Protein AF-A0A7C5PZR3-F1 (afdb_monomer)

Secondary structure (DSSP, 8-state):
-HHHHHHHHHHHHHHHHHHHT-S-HHHHHHHHHHHHHHHHHHTGGGHHHHHHHHHHTTT-HHHHHHHHHHHHHHHHHHHHHHHHHHHTTSB----HHHHHHHHHHHHHHHHHHHHH-TTS--THHHHHHHHHHHHHHHBPPPPHHHHTSTT--

Sequence (153 aa):
AAYEAWEVQSLYGEIQQALDASSSPTEQLRMLAQTVGERMTQAAAMLPANVEFWSHLSRNEAVRQGFQRLFATLRGRLASIVQEGIAQGEFIEVNAEETASLLIAAYDGLILQWLADPQQVDWPAPSQTLSHVLLHGLQKSPDPTTAQGASRD

Radius of gyration: 17.98 Å; Cα contacts (8 Å, |Δi|>4): 111; chains: 1; bounding box: 45×39×54 Å

Mean predicted aligned error: 7.63 Å

pLDDT: mean 83.6, std 15.38, range [43.44, 98.12]

Solvent-accessible surface area (backbone atoms only — not comparable to full-atom values): 8458 Å² total; per-residue (Å²): 110,73,66,57,55,47,52,54,48,47,55,49,49,51,54,50,54,59,41,73,74,49,94,42,44,72,57,29,46,49,50,48,20,51,54,51,11,54,48,49,61,74,43,51,90,53,46,66,66,62,53,55,53,61,74,38,45,88,78,34,68,70,56,33,54,49,51,51,52,50,50,51,54,52,27,52,56,45,15,48,41,48,49,50,18,34,76,73,59,52,25,50,94,70,64,31,60,59,52,23,47,50,56,52,52,53,51,56,54,48,50,55,47,28,74,77,40,60,89,79,51,63,45,50,58,61,27,47,48,51,35,51,55,48,46,66,75,34,49,50,74,77,61,74,71,68,70,67,63,80,80,72,130

Nearest PDB structures (foldseek):
  3crj-assembly1_B  TM=8.940E-01  e=3.504E-04  Haloarcula marismortui ATCC 43049
  3crj-assembly2_C  TM=7.853E-01  e=2.629E-04  Haloarcula marismortui ATCC 43049
  3e7q-assembly1_A  TM=8.793E-01  e=7.830E-04  Pseudomonas aeruginosa
  4kwa-assembly1_B  TM=8.730E-01  e=1.170E-03  Saccharomonospora viridis DSM 43017
  3ppb-assembly1_B  TM=6.769E-01  e=8.247E-03  Shewanella loihica PV-4

Foldseek 3Di:
DVVVVVVLVVLVVQLVVQLVVDDALLVNLQSSLQSQLVVCVVCVVVLVVVVVLVVCCVPDPVSVVVVVVSLVSQLVVQLVSLVVCVVVLQWDDDRSSVLSVVLVVQVVVLSVVCVVPVVVPNSSVVSNVSSVVSSVNTGDDPDPVVVVPPPDD

Structure (mmCIF, N/CA/C/O backbone):
data_AF-A0A7C5PZR3-F1
#
_entry.id   AF-A0A7C5PZR3-F1
#
loop_
_atom_site.group_PDB
_atom_site.id
_atom_site.type_symbol
_atom_site.label_atom_id
_atom_site.label_alt_id
_atom_site.label_comp_id
_atom_site.label_asym_id
_atom_site.label_entity_id
_atom_site.label_seq_id
_atom_site.pdbx_PDB_ins_code
_atom_site.Cartn_x
_atom_site.Cartn_y
_atom_site.Cartn_z
_atom_site.occupancy
_atom_site.B_iso_or_equiv
_atom_site.auth_seq_id
_atom_site.auth_comp_id
_atom_site.auth_asym_id
_atom_site.auth_atom_id
_atom_site.pdbx_PDB_model_num
ATOM 1 N N . ALA A 1 1 ? 18.637 -10.332 -9.245 1.00 48.94 1 ALA A N 1
ATOM 2 C CA . ALA A 1 1 ? 18.349 -11.312 -8.171 1.00 48.94 1 ALA A CA 1
ATOM 3 C C . ALA A 1 1 ? 18.818 -10.866 -6.777 1.00 48.94 1 ALA A C 1
ATOM 5 O O . ALA A 1 1 ? 17.978 -10.702 -5.905 1.00 48.94 1 ALA A O 1
ATOM 6 N N . ALA A 1 2 ? 20.124 -10.672 -6.520 1.00 43.62 2 ALA A N 1
ATOM 7 C CA . ALA A 1 2 ? 20.613 -10.298 -5.177 1.0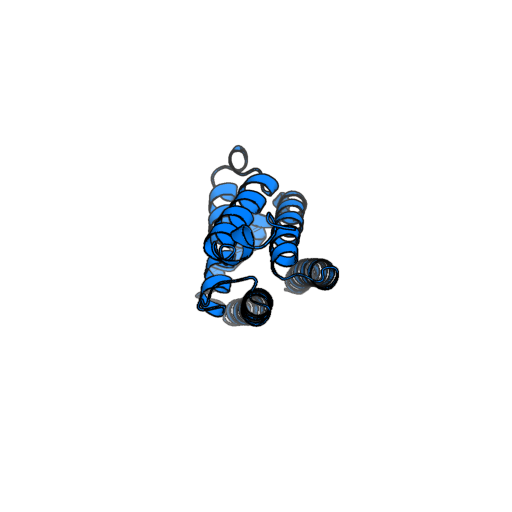0 43.62 2 ALA A CA 1
ATOM 8 C C . ALA A 1 2 ? 20.338 -8.826 -4.802 1.00 43.62 2 ALA A C 1
ATOM 10 O O . ALA A 1 2 ? 19.990 -8.542 -3.662 1.00 43.62 2 ALA A O 1
ATOM 11 N N . TYR A 1 3 ? 20.445 -7.909 -5.769 1.00 43.44 3 TYR A N 1
ATOM 12 C CA . TYR A 1 3 ? 20.139 -6.485 -5.583 1.00 43.44 3 TYR A CA 1
ATOM 13 C C . TYR A 1 3 ? 18.635 -6.237 -5.361 1.00 43.44 3 TYR A C 1
ATOM 15 O O . TYR A 1 3 ? 18.258 -5.518 -4.451 1.00 43.44 3 TYR A O 1
ATOM 23 N N . GLU A 1 4 ? 17.777 -6.933 -6.111 1.00 50.12 4 GLU A N 1
ATOM 24 C CA . GLU A 1 4 ? 16.309 -6.866 -5.991 1.00 50.12 4 GLU A CA 1
ATOM 25 C C . GLU A 1 4 ? 15.796 -7.396 -4.645 1.00 50.12 4 GLU A C 1
ATOM 27 O O . GLU A 1 4 ? 14.940 -6.783 -4.016 1.00 50.12 4 GLU A O 1
ATOM 32 N N . ALA A 1 5 ? 16.331 -8.530 -4.174 1.00 51.25 5 ALA A N 1
ATOM 33 C CA . ALA A 1 5 ? 15.990 -9.060 -2.856 1.00 51.25 5 ALA A CA 1
ATOM 34 C C . ALA A 1 5 ? 16.414 -8.094 -1.738 1.00 51.25 5 ALA A C 1
ATOM 36 O O . ALA A 1 5 ? 15.695 -7.957 -0.752 1.00 51.25 5 ALA A O 1
ATOM 37 N N . TRP A 1 6 ? 17.544 -7.405 -1.923 1.00 49.78 6 TRP A N 1
ATOM 38 C CA . TRP A 1 6 ? 18.063 -6.406 -0.995 1.00 49.78 6 TRP A CA 1
ATOM 39 C C . TRP A 1 6 ? 17.247 -5.105 -1.004 1.00 49.78 6 TRP A C 1
ATOM 41 O O . TRP A 1 6 ? 16.934 -4.592 0.064 1.00 49.78 6 TRP A O 1
ATOM 51 N N . GLU A 1 7 ? 16.836 -4.596 -2.168 1.00 55.41 7 GLU A N 1
ATOM 52 C CA . GLU A 1 7 ? 16.036 -3.367 -2.281 1.00 55.41 7 GLU A CA 1
ATOM 53 C C . GLU A 1 7 ? 14.608 -3.567 -1.747 1.00 55.41 7 GLU A C 1
ATOM 55 O O . GLU A 1 7 ? 14.104 -2.739 -0.987 1.00 55.41 7 GLU A O 1
ATOM 60 N N . VAL A 1 8 ? 13.994 -4.717 -2.049 1.00 55.84 8 VAL A N 1
ATOM 61 C CA . VAL A 1 8 ? 12.700 -5.125 -1.485 1.00 55.84 8 VAL A CA 1
ATOM 62 C C . VAL A 1 8 ? 12.796 -5.337 0.030 1.00 55.84 8 VAL A C 1
ATOM 64 O O . VAL A 1 8 ? 11.907 -4.904 0.762 1.00 55.84 8 VAL A O 1
ATOM 67 N N . GLN A 1 9 ? 13.876 -5.949 0.530 1.00 58.97 9 GLN A N 1
ATOM 68 C CA . GLN A 1 9 ? 14.112 -6.067 1.975 1.00 58.97 9 GLN A CA 1
ATOM 69 C C . GLN A 1 9 ? 14.403 -4.719 2.648 1.00 58.97 9 GLN A C 1
ATOM 71 O O . GLN A 1 9 ? 13.993 -4.539 3.790 1.00 58.97 9 GLN A O 1
ATOM 76 N N . SER A 1 10 ? 15.068 -3.775 1.971 1.00 61.81 10 SER A N 1
ATOM 77 C CA . SER A 1 10 ? 15.334 -2.419 2.481 1.00 61.81 10 SER A CA 1
ATOM 78 C C . SER A 1 10 ? 14.045 -1.612 2.599 1.00 61.81 10 SER A C 1
ATOM 80 O O . SER A 1 10 ? 13.770 -1.079 3.670 1.00 61.81 10 SER A O 1
ATOM 82 N N . LEU A 1 11 ? 13.217 -1.592 1.548 1.00 62.00 11 LEU A N 1
ATOM 83 C CA . LEU A 1 11 ? 11.901 -0.950 1.582 1.00 62.00 11 LEU A CA 1
ATOM 84 C C . LEU A 1 11 ? 11.029 -1.547 2.692 1.00 62.00 11 LEU A C 1
ATOM 86 O O . LEU A 1 11 ? 10.415 -0.822 3.472 1.00 62.00 11 LEU A O 1
ATOM 90 N N . TYR A 1 12 ? 11.013 -2.877 2.792 1.00 65.31 12 TYR A N 1
ATOM 91 C CA . TYR A 1 12 ? 10.265 -3.581 3.825 1.00 65.31 12 TYR A CA 1
ATOM 92 C C . TYR A 1 12 ? 10.784 -3.275 5.238 1.00 65.31 12 TYR A C 1
ATOM 94 O O . TYR A 1 12 ? 9.990 -3.038 6.145 1.00 65.31 12 TYR A O 1
ATOM 102 N N . GLY A 1 13 ? 12.104 -3.247 5.433 1.00 65.56 13 GLY A N 1
ATOM 103 C CA . GLY A 1 13 ? 12.729 -2.944 6.720 1.00 65.56 13 GLY A CA 1
ATOM 104 C C . GLY A 1 13 ? 12.442 -1.523 7.207 1.00 65.56 13 GLY A C 1
ATOM 105 O O . GLY A 1 13 ? 12.165 -1.331 8.388 1.00 65.56 13 GLY A O 1
ATOM 106 N N . GLU A 1 14 ? 12.446 -0.542 6.305 1.00 66.44 14 GLU A N 1
ATOM 107 C CA . GLU A 1 14 ? 12.127 0.855 6.625 1.00 66.44 14 GLU A CA 1
ATOM 108 C C . GLU A 1 14 ? 10.641 1.044 6.956 1.00 66.44 14 GLU A C 1
ATOM 110 O O . GLU A 1 14 ? 10.313 1.677 7.960 1.00 66.44 14 GLU A O 1
ATOM 115 N N . ILE A 1 15 ? 9.739 0.430 6.177 1.00 67.69 15 ILE A N 1
ATOM 116 C CA . ILE A 1 15 ? 8.298 0.423 6.475 1.00 67.69 15 ILE A CA 1
ATOM 117 C C . ILE A 1 15 ? 8.037 -0.238 7.834 1.00 67.69 15 ILE A C 1
ATOM 119 O O . ILE A 1 15 ? 7.264 0.278 8.638 1.00 67.69 15 ILE A O 1
ATOM 1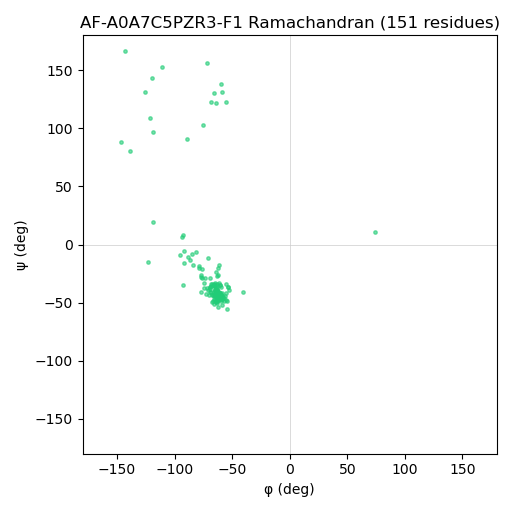23 N N . GLN A 1 16 ? 8.704 -1.356 8.126 1.00 69.19 16 GLN A N 1
ATOM 124 C CA . GLN A 1 16 ? 8.562 -2.054 9.401 1.00 69.19 16 GLN A CA 1
ATOM 125 C C . GLN A 1 16 ? 9.012 -1.179 10.582 1.00 69.19 16 GLN A C 1
ATOM 127 O O . GLN A 1 16 ? 8.267 -1.049 11.551 1.00 69.19 16 GLN A O 1
ATOM 132 N N . GLN A 1 17 ? 10.179 -0.533 10.482 1.00 69.75 17 GLN A N 1
ATOM 133 C CA . GLN A 1 17 ? 10.684 0.369 11.525 1.00 69.75 17 GLN A CA 1
ATOM 134 C C . GLN A 1 17 ? 9.766 1.569 11.763 1.00 69.75 17 GLN A C 1
ATOM 136 O O . GLN A 1 17 ? 9.523 1.921 12.916 1.00 69.75 17 GLN A O 1
ATOM 141 N N . ALA A 1 18 ? 9.244 2.181 10.696 1.00 63.47 18 ALA A N 1
ATOM 142 C CA . ALA A 1 18 ? 8.310 3.296 10.817 1.00 63.47 18 ALA A CA 1
ATOM 143 C C . ALA A 1 18 ? 7.035 2.865 11.554 1.00 63.47 18 ALA A C 1
ATOM 145 O O . ALA A 1 18 ? 6.586 3.545 12.469 1.00 63.47 18 ALA A O 1
ATOM 146 N N . LEU A 1 19 ? 6.484 1.700 11.210 1.00 65.12 19 LEU A N 1
ATOM 147 C CA . LEU A 1 19 ? 5.258 1.184 11.817 1.00 65.12 19 LEU A CA 1
ATOM 148 C C . LEU A 1 19 ? 5.430 0.775 13.289 1.00 65.12 19 LEU A C 1
ATOM 150 O O . LEU A 1 19 ? 4.514 0.982 14.080 1.00 65.12 19 LEU A O 1
ATOM 154 N N . ASP A 1 20 ? 6.591 0.236 13.671 1.00 70.56 20 ASP A N 1
ATOM 155 C CA . ASP A 1 20 ? 6.883 -0.148 15.063 1.00 70.56 20 ASP A CA 1
ATOM 156 C C . ASP A 1 20 ? 7.084 1.068 15.995 1.00 70.56 20 ASP A C 1
ATOM 158 O O . ASP A 1 20 ? 7.093 0.919 17.217 1.00 70.56 20 ASP A O 1
ATOM 162 N N . ALA A 1 21 ? 7.218 2.279 15.441 1.00 61.81 21 ALA A N 1
ATOM 163 C CA . ALA A 1 21 ? 7.413 3.514 16.200 1.00 61.81 21 ALA A CA 1
ATOM 164 C C . ALA A 1 21 ? 6.108 4.170 16.699 1.00 61.81 21 ALA A C 1
ATOM 166 O O . ALA A 1 21 ? 6.180 5.122 17.478 1.00 61.81 21 ALA A O 1
ATOM 167 N N . SER A 1 22 ? 4.927 3.692 16.281 1.00 66.31 22 SER A N 1
ATOM 168 C CA . SER A 1 22 ? 3.633 4.274 16.673 1.00 66.31 22 SER A CA 1
ATOM 169 C C . SER A 1 22 ? 2.731 3.305 17.426 1.00 66.31 22 SER A C 1
ATOM 171 O O . SER A 1 22 ? 2.664 2.113 17.128 1.00 66.31 22 SER A O 1
ATOM 173 N N . SER A 1 23 ? 2.003 3.856 18.399 1.00 71.12 23 SER A N 1
ATOM 174 C CA . SER A 1 23 ? 1.138 3.133 19.328 1.00 71.12 23 SER A CA 1
ATOM 175 C C . SER A 1 23 ? -0.323 2.996 18.885 1.00 71.12 23 SER A C 1
ATOM 177 O O . SER A 1 23 ? -1.072 2.321 19.585 1.00 71.12 23 SER A O 1
ATOM 179 N N . SER A 1 24 ? -0.746 3.610 17.772 1.00 89.75 24 SER A N 1
ATOM 180 C CA . SER A 1 24 ? -2.134 3.539 17.277 1.00 89.75 24 SER A CA 1
ATOM 181 C C . SER A 1 24 ? -2.188 3.049 15.824 1.00 89.75 24 SER A C 1
ATOM 183 O O . SER A 1 24 ? -1.482 3.609 14.978 1.00 89.75 24 SER A O 1
ATOM 185 N N . PRO A 1 25 ? -3.049 2.066 15.493 1.00 93.12 25 PRO A N 1
ATOM 186 C CA . PRO A 1 25 ? -3.293 1.611 14.123 1.00 93.12 25 PRO A CA 1
ATOM 187 C C . PRO A 1 25 ? -3.678 2.730 13.149 1.00 93.12 25 PRO A C 1
ATOM 189 O O . PRO A 1 25 ? -3.231 2.734 11.999 1.00 93.12 25 PRO A O 1
ATOM 192 N N . THR A 1 26 ? -4.455 3.721 13.602 1.00 94.06 26 THR A N 1
ATOM 193 C CA . THR A 1 26 ? -4.755 4.919 12.801 1.00 94.06 26 THR A CA 1
ATOM 194 C C . THR A 1 26 ? -3.474 5.635 12.382 1.00 94.06 26 THR A C 1
ATOM 196 O O . THR A 1 26 ? -3.290 5.987 11.216 1.00 94.06 26 THR A O 1
ATOM 199 N N . GLU A 1 27 ? -2.577 5.858 13.337 1.00 92.00 27 GLU A N 1
ATOM 200 C CA . GLU A 1 27 ? -1.351 6.608 13.101 1.00 92.00 27 GLU A CA 1
ATOM 201 C C . GLU A 1 27 ? -0.328 5.791 12.304 1.00 92.00 27 GLU A C 1
ATOM 203 O O . GLU A 1 27 ? 0.365 6.333 11.446 1.00 92.00 27 GLU A O 1
ATOM 208 N N . GLN A 1 28 ? -0.301 4.471 12.491 1.00 91.56 28 GLN A N 1
ATOM 209 C CA . GLN A 1 28 ? 0.465 3.553 11.650 1.00 91.56 28 GLN A CA 1
ATOM 210 C C . GLN A 1 28 ? 0.082 3.674 10.164 1.00 91.56 28 GLN A C 1
ATOM 212 O O . GLN A 1 28 ? 0.974 3.777 9.322 1.00 91.56 28 GLN A O 1
ATOM 217 N N . LEU A 1 29 ? -1.213 3.742 9.821 1.00 92.81 29 LEU A N 1
ATOM 218 C CA . LEU A 1 29 ? -1.649 3.943 8.428 1.00 92.81 29 LEU A CA 1
ATOM 219 C C . LEU A 1 29 ? -1.255 5.322 7.871 1.00 92.81 29 LEU A C 1
ATOM 221 O O . LEU A 1 29 ? -0.906 5.432 6.692 1.00 92.81 29 LEU A O 1
ATOM 225 N N . ARG A 1 30 ? -1.258 6.374 8.701 1.00 93.06 30 ARG A N 1
ATOM 226 C CA . ARG A 1 30 ? -0.783 7.709 8.288 1.00 93.06 30 ARG A CA 1
ATOM 227 C C . ARG A 1 30 ? 0.714 7.730 8.017 1.00 93.06 30 ARG A C 1
ATOM 229 O O . ARG A 1 30 ? 1.131 8.208 6.963 1.00 93.06 30 ARG A O 1
ATOM 236 N N . MET A 1 31 ? 1.507 7.181 8.933 1.00 90.44 31 MET A N 1
ATOM 237 C CA . MET A 1 31 ? 2.956 7.097 8.76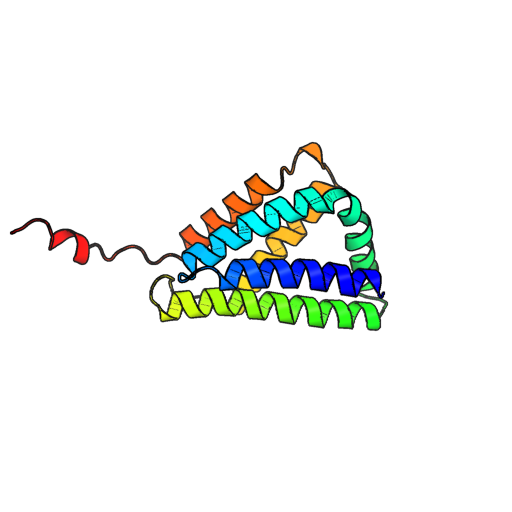4 1.00 90.44 31 MET A CA 1
ATOM 238 C C . MET A 1 31 ? 3.324 6.231 7.564 1.00 90.44 31 MET A C 1
ATOM 240 O O . MET A 1 31 ? 4.191 6.620 6.791 1.00 90.44 31 MET A O 1
ATOM 244 N N . LEU A 1 32 ? 2.623 5.113 7.345 1.00 90.00 32 LEU A N 1
ATOM 245 C CA . LEU A 1 32 ? 2.820 4.282 6.160 1.00 90.00 32 LEU A CA 1
ATOM 246 C C . LEU A 1 32 ? 2.679 5.098 4.871 1.00 90.00 32 LEU A C 1
ATOM 248 O O . LEU A 1 32 ? 3.547 5.022 4.007 1.00 90.00 32 LEU A O 1
ATOM 252 N N . ALA A 1 33 ? 1.615 5.893 4.743 1.00 92.00 33 ALA A N 1
ATOM 253 C CA . ALA A 1 33 ? 1.414 6.734 3.568 1.00 92.00 33 ALA A CA 1
ATOM 254 C C . ALA A 1 33 ? 2.534 7.763 3.379 1.00 92.00 33 ALA A C 1
ATOM 256 O O . ALA A 1 33 ? 2.992 7.963 2.254 1.00 92.00 33 ALA A O 1
ATOM 257 N N . GLN A 1 34 ? 3.002 8.386 4.462 1.00 91.31 34 GLN A N 1
ATOM 258 C CA . GLN A 1 34 ? 4.138 9.300 4.398 1.00 91.31 34 GLN A CA 1
ATOM 259 C C . GLN A 1 34 ? 5.411 8.575 3.937 1.00 91.31 34 GLN A C 1
ATOM 261 O O . GLN A 1 34 ? 6.019 8.975 2.944 1.00 91.31 34 GLN A O 1
ATOM 266 N N . THR A 1 35 ? 5.780 7.483 4.609 1.00 89.50 35 THR A N 1
ATOM 267 C CA . THR A 1 35 ? 6.997 6.712 4.325 1.00 89.50 35 THR A CA 1
ATOM 268 C C . THR A 1 35 ? 6.995 6.161 2.902 1.00 89.50 35 THR A C 1
ATOM 270 O O . THR A 1 35 ? 7.986 6.296 2.188 1.00 89.50 35 THR A O 1
ATOM 273 N N . VAL A 1 36 ? 5.881 5.575 2.452 1.00 88.44 36 VAL A N 1
ATOM 274 C CA . VAL A 1 36 ? 5.772 5.040 1.089 1.00 88.44 36 VAL A CA 1
ATOM 275 C C . VAL A 1 36 ? 5.829 6.168 0.060 1.00 88.44 36 VAL A C 1
ATOM 277 O O . VAL A 1 36 ? 6.548 6.036 -0.927 1.00 88.44 36 VAL A O 1
ATOM 280 N N . GLY A 1 37 ? 5.136 7.288 0.288 1.00 92.12 37 GLY A N 1
ATOM 281 C CA . GLY A 1 37 ? 5.163 8.434 -0.623 1.00 92.12 37 GLY A CA 1
ATOM 282 C C . GLY A 1 37 ? 6.570 9.008 -0.810 1.00 92.12 37 GLY A C 1
ATOM 283 O O . GLY A 1 37 ? 7.024 9.180 -1.940 1.00 92.12 37 GLY A O 1
ATOM 284 N N . GLU A 1 38 ? 7.293 9.243 0.286 1.00 90.69 38 GLU A N 1
ATOM 285 C CA . GLU A 1 38 ? 8.679 9.728 0.253 1.00 90.69 38 GLU A CA 1
ATOM 286 C C . GLU A 1 38 ? 9.611 8.737 -0.451 1.00 90.69 38 GLU A C 1
ATOM 288 O O . GLU A 1 38 ? 10.434 9.122 -1.288 1.00 90.69 38 GLU A O 1
ATOM 293 N N . ARG A 1 39 ? 9.462 7.445 -0.155 1.00 86.25 39 ARG A N 1
ATOM 294 C CA . ARG A 1 39 ? 10.313 6.403 -0.722 1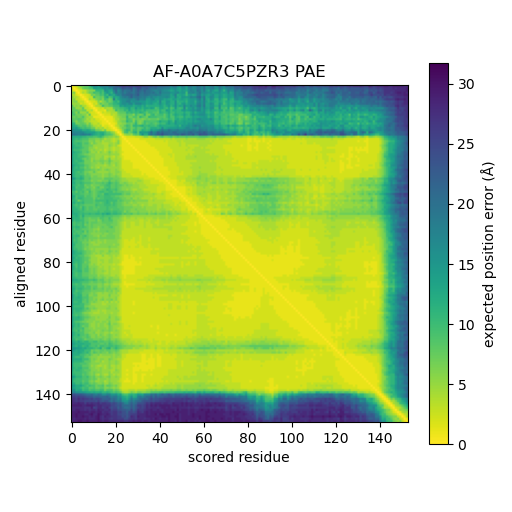.00 86.25 39 ARG A CA 1
ATOM 295 C C . ARG A 1 39 ? 10.066 6.198 -2.213 1.00 86.25 39 ARG A C 1
ATOM 297 O O . ARG A 1 39 ? 11.032 6.027 -2.954 1.00 86.25 39 ARG A O 1
ATOM 304 N N . MET A 1 40 ? 8.822 6.276 -2.678 1.00 89.12 40 MET A N 1
ATOM 305 C CA . MET A 1 40 ? 8.521 6.227 -4.112 1.00 89.12 40 MET A CA 1
ATOM 306 C C . MET A 1 40 ? 9.133 7.417 -4.861 1.00 89.12 40 MET A C 1
ATOM 308 O O . MET A 1 40 ? 9.683 7.231 -5.944 1.00 89.12 40 MET A O 1
ATOM 312 N N . THR A 1 41 ? 9.140 8.615 -4.263 1.00 90.75 41 THR A N 1
ATOM 313 C CA . THR A 1 41 ? 9.852 9.777 -4.820 1.00 90.75 41 THR A CA 1
ATOM 314 C C . THR A 1 41 ? 11.355 9.519 -4.935 1.00 90.75 41 THR A C 1
ATOM 316 O O . THR A 1 41 ? 11.952 9.789 -5.975 1.00 90.75 41 THR A O 1
ATOM 319 N N . GLN A 1 42 ? 11.979 8.968 -3.891 1.00 88.56 42 GLN A N 1
ATOM 320 C CA . GLN A 1 42 ? 13.422 8.694 -3.872 1.00 88.56 42 GLN A CA 1
ATOM 321 C C . GLN A 1 42 ? 13.826 7.571 -4.838 1.00 88.56 42 GLN A C 1
ATOM 323 O O . GLN A 1 42 ? 14.884 7.638 -5.464 1.00 88.56 42 GLN A O 1
ATOM 328 N N . ALA A 1 43 ? 12.980 6.549 -4.976 1.00 84.69 43 ALA A N 1
ATOM 329 C CA . ALA A 1 43 ? 13.224 5.373 -5.806 1.00 84.69 43 ALA A CA 1
ATOM 330 C C . ALA A 1 43 ? 12.645 5.491 -7.227 1.00 84.69 43 ALA A C 1
ATOM 332 O O . ALA A 1 43 ? 12.705 4.527 -7.990 1.00 84.69 43 ALA A O 1
ATOM 333 N N . ALA A 1 44 ? 12.112 6.655 -7.614 1.00 85.88 44 ALA A N 1
ATOM 334 C CA . ALA A 1 44 ? 11.393 6.848 -8.875 1.00 85.88 44 ALA A CA 1
ATOM 335 C C . ALA A 1 44 ? 12.192 6.376 -10.106 1.00 85.88 44 ALA A C 1
ATOM 337 O O . ALA A 1 44 ? 11.651 5.733 -11.003 1.00 85.88 44 ALA A O 1
ATOM 338 N N . ALA A 1 45 ? 13.507 6.613 -10.119 1.00 85.19 45 ALA A N 1
ATOM 339 C CA . ALA A 1 45 ? 14.390 6.187 -11.205 1.00 85.19 45 ALA A CA 1
ATOM 340 C C . ALA A 1 45 ? 14.496 4.655 -11.370 1.00 85.19 45 ALA A C 1
ATOM 342 O O . ALA A 1 45 ? 14.821 4.187 -12.459 1.00 85.19 45 ALA A O 1
ATOM 343 N N . MET A 1 46 ? 14.234 3.877 -10.315 1.00 83.25 46 MET A N 1
ATOM 344 C CA . MET A 1 46 ? 14.303 2.408 -10.323 1.00 83.25 46 MET A CA 1
ATOM 345 C C . MET A 1 46 ? 12.953 1.750 -10.660 1.00 83.25 46 MET A C 1
ATOM 347 O O . MET A 1 46 ? 12.914 0.578 -11.035 1.00 83.25 46 MET A O 1
ATOM 351 N N . LEU A 1 47 ? 11.837 2.491 -10.581 1.00 82.31 47 LEU A N 1
ATOM 352 C CA . LEU A 1 47 ? 10.487 1.954 -10.804 1.00 82.31 47 LEU A CA 1
ATOM 353 C C . LEU A 1 47 ? 10.288 1.254 -12.164 1.00 82.31 47 LEU A C 1
ATOM 355 O O . LEU A 1 47 ? 9.681 0.180 -12.165 1.00 82.31 47 LEU A O 1
ATOM 359 N N . PRO A 1 48 ? 10.798 1.763 -13.308 1.00 85.62 48 PRO A N 1
ATOM 360 C CA . PRO A 1 48 ? 10.627 1.080 -14.592 1.00 85.62 48 PRO A CA 1
ATOM 361 C C . PRO A 1 48 ? 11.245 -0.323 -14.614 1.00 85.62 48 PRO A C 1
ATOM 363 O O . PRO A 1 48 ? 10.609 -1.268 -15.078 1.00 85.62 48 PRO A O 1
ATOM 366 N N . ALA A 1 49 ? 12.452 -0.471 -14.057 1.00 82.06 49 ALA A N 1
ATOM 367 C CA . ALA A 1 49 ? 13.124 -1.765 -13.956 1.00 82.06 49 ALA A CA 1
ATOM 368 C C . ALA A 1 49 ? 12.348 -2.718 -13.033 1.00 82.06 49 ALA A C 1
ATOM 370 O O . ALA A 1 49 ? 12.183 -3.893 -13.350 1.00 82.06 49 ALA A O 1
ATOM 371 N N . ASN A 1 50 ? 11.795 -2.201 -11.9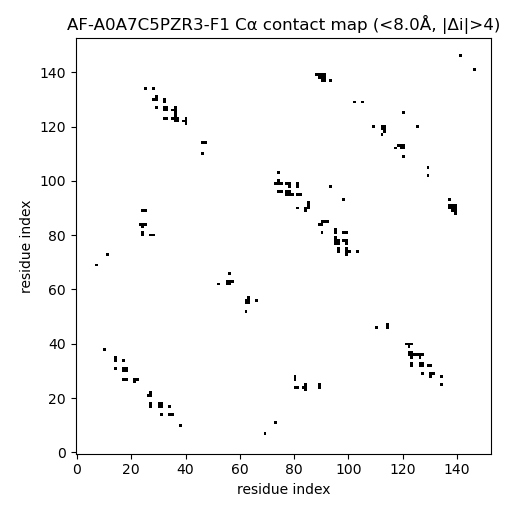31 1.00 76.25 50 ASN A N 1
ATOM 372 C CA . ASN A 1 50 ? 10.982 -2.989 -11.004 1.00 76.25 50 ASN A CA 1
ATOM 373 C C . ASN A 1 50 ? 9.695 -3.530 -11.654 1.00 76.25 50 ASN A C 1
ATOM 375 O O . ASN A 1 50 ? 9.326 -4.684 -11.429 1.00 76.25 50 ASN A O 1
ATOM 379 N N . VAL A 1 51 ? 9.037 -2.735 -12.502 1.00 84.44 51 VAL A N 1
ATOM 380 C CA . VAL A 1 51 ? 7.822 -3.155 -13.222 1.00 84.44 51 VAL A CA 1
ATOM 381 C C . VAL A 1 51 ? 8.115 -4.137 -14.355 1.00 84.44 51 VAL A C 1
ATOM 383 O O . VAL A 1 51 ? 7.289 -5.010 -14.628 1.00 84.44 51 VAL A O 1
ATOM 386 N N . GLU A 1 52 ? 9.293 -4.086 -14.980 1.00 82.81 52 GLU A N 1
ATOM 387 C CA . GLU A 1 52 ? 9.690 -5.077 -15.991 1.00 82.81 52 GLU A CA 1
ATOM 388 C C . GLU A 1 52 ? 9.606 -6.514 -15.440 1.00 82.81 52 GLU A C 1
ATOM 390 O O . GLU A 1 52 ? 9.157 -7.429 -16.139 1.00 82.81 52 GLU A O 1
ATOM 395 N N . PHE A 1 53 ? 9.895 -6.714 -14.148 1.00 79.06 53 PHE A N 1
ATOM 396 C CA . PHE A 1 53 ? 9.752 -8.016 -13.489 1.00 79.06 53 PHE A CA 1
ATOM 397 C C . PHE A 1 53 ? 8.315 -8.542 -13.450 1.00 79.06 53 PHE A C 1
ATOM 399 O O . PHE A 1 53 ? 8.119 -9.762 -13.471 1.00 79.06 53 PHE A O 1
ATOM 406 N N . TRP A 1 54 ? 7.300 -7.672 -13.462 1.00 85.88 54 TRP A N 1
ATOM 407 C CA . TRP A 1 54 ? 5.902 -8.108 -13.524 1.00 85.88 54 TRP A CA 1
ATOM 408 C C . TRP A 1 54 ? 5.613 -8.883 -14.811 1.00 85.88 54 TRP A C 1
ATOM 410 O O . TRP A 1 54 ? 4.866 -9.864 -14.784 1.00 85.88 54 TRP A O 1
ATOM 420 N N . SER A 1 55 ? 6.276 -8.533 -15.919 1.00 87.06 55 SER A N 1
ATOM 421 C CA . SER A 1 55 ? 6.138 -9.255 -17.191 1.00 87.06 55 SER A CA 1
ATOM 422 C C . SER A 1 55 ? 6.599 -10.720 -17.095 1.00 87.06 55 SER A C 1
ATOM 424 O O . SER A 1 55 ? 6.086 -11.596 -17.801 1.00 87.06 55 SER A O 1
ATOM 426 N N . HIS A 1 56 ? 7.512 -11.021 -16.165 1.00 84.81 56 HIS A N 1
ATOM 427 C CA . HIS A 1 56 ? 8.083 -12.350 -15.973 1.00 84.81 56 HIS A CA 1
ATOM 428 C C . HIS A 1 56 ? 7.260 -13.259 -15.044 1.00 84.81 56 HIS A C 1
ATOM 430 O O . HIS A 1 56 ? 7.469 -14.474 -15.067 1.00 84.81 56 HIS A O 1
ATOM 436 N N . LEU A 1 57 ? 6.286 -12.735 -14.286 1.00 85.25 57 LEU A N 1
ATOM 437 C CA . LEU A 1 57 ? 5.482 -13.496 -13.306 1.00 85.25 57 LEU A CA 1
ATOM 438 C C . LEU A 1 57 ? 4.797 -14.746 -13.884 1.00 85.25 57 LEU A C 1
ATOM 440 O O . LEU A 1 57 ? 4.674 -15.784 -13.223 1.00 85.25 57 LEU A O 1
ATOM 444 N N . SER A 1 58 ? 4.341 -14.657 -15.135 1.00 87.69 58 SER A N 1
ATOM 445 C CA . SER A 1 58 ? 3.632 -15.754 -15.802 1.00 87.69 58 SER A CA 1
ATOM 446 C C . SER A 1 58 ? 4.567 -16.850 -16.326 1.00 87.69 58 SER A C 1
ATOM 448 O O . SER A 1 58 ? 4.113 -17.976 -16.519 1.00 87.69 58 SER A O 1
ATOM 450 N N . ARG A 1 59 ? 5.862 -16.558 -16.517 1.00 90.25 59 ARG A N 1
ATOM 451 C CA . ARG A 1 59 ? 6.806 -17.425 -17.253 1.00 90.25 59 ARG A CA 1
ATOM 452 C C . ARG A 1 59 ? 8.044 -17.838 -16.457 1.00 90.25 59 ARG A C 1
ATOM 454 O O . ARG A 1 59 ? 8.729 -18.767 -16.870 1.00 90.25 59 ARG A O 1
ATOM 461 N N . ASN A 1 60 ? 8.338 -17.175 -15.340 1.00 87.31 60 ASN A N 1
ATOM 462 C CA . ASN A 1 60 ? 9.497 -17.459 -14.499 1.00 87.31 60 ASN A CA 1
ATOM 463 C C . ASN A 1 60 ? 9.051 -17.812 -13.072 1.00 87.31 60 ASN A C 1
ATOM 465 O O . ASN A 1 60 ? 8.601 -16.957 -12.311 1.00 87.31 60 ASN A O 1
ATOM 469 N N . GLU A 1 61 ? 9.201 -19.087 -12.711 1.00 87.88 61 GLU A N 1
ATOM 470 C CA . GLU A 1 61 ? 8.769 -19.624 -11.417 1.00 87.88 61 GLU A CA 1
ATOM 471 C C . GLU A 1 61 ? 9.540 -19.017 -10.233 1.00 87.88 61 GLU A C 1
ATOM 473 O O . GLU A 1 61 ? 8.945 -18.718 -9.202 1.00 87.88 61 GLU A O 1
ATOM 478 N N . ALA A 1 62 ? 10.841 -18.745 -10.381 1.00 82.00 62 ALA A N 1
ATOM 479 C CA . ALA A 1 62 ? 11.630 -18.122 -9.317 1.00 82.00 62 ALA A CA 1
ATOM 480 C C . ALA A 1 62 ? 11.161 -16.685 -9.028 1.00 82.00 62 ALA A C 1
ATOM 482 O O . ALA A 1 62 ? 11.028 -16.299 -7.864 1.00 82.00 62 ALA A O 1
ATOM 483 N N . VAL A 1 63 ? 10.849 -15.919 -10.081 1.00 81.56 63 VAL A N 1
ATOM 484 C CA . VAL A 1 63 ? 10.270 -14.569 -9.958 1.00 81.56 63 VAL A CA 1
ATOM 485 C C . VAL A 1 63 ? 8.895 -14.643 -9.297 1.00 81.56 63 VAL A C 1
ATOM 487 O O . VAL A 1 63 ? 8.642 -13.931 -8.327 1.00 81.56 63 VAL A O 1
ATOM 490 N N . ARG A 1 64 ? 8.027 -15.558 -9.747 1.00 84.88 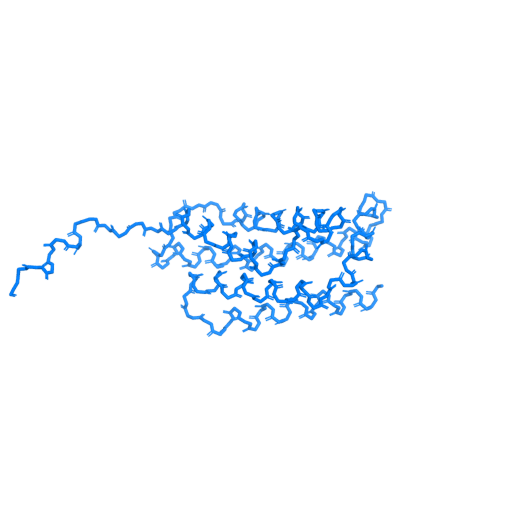64 ARG A N 1
ATOM 491 C CA . ARG A 1 64 ? 6.701 -15.775 -9.152 1.00 84.88 64 ARG A CA 1
ATOM 492 C C . ARG A 1 64 ? 6.781 -16.074 -7.655 1.00 84.88 64 ARG A C 1
ATOM 494 O O . ARG A 1 64 ? 6.063 -15.450 -6.879 1.00 84.88 64 ARG A O 1
ATOM 501 N N . GLN A 1 65 ? 7.665 -16.977 -7.240 1.00 85.62 65 GLN A N 1
ATOM 502 C CA . GLN A 1 65 ? 7.859 -17.312 -5.827 1.00 85.62 65 GLN A CA 1
ATOM 503 C C . GLN A 1 65 ? 8.398 -16.131 -5.010 1.00 85.62 65 GLN A C 1
ATOM 505 O O . GLN A 1 65 ? 8.028 -15.964 -3.847 1.00 85.62 65 GLN A O 1
ATOM 510 N N . GLY A 1 66 ? 9.254 -15.296 -5.609 1.00 80.56 66 GLY A N 1
ATOM 511 C CA . GLY A 1 66 ? 9.702 -14.038 -5.010 1.00 80.56 66 GLY A CA 1
ATOM 512 C C . GLY A 1 66 ? 8.532 -13.104 -4.702 1.00 80.56 66 GLY A C 1
ATOM 513 O O . GLY A 1 66 ? 8.361 -12.695 -3.555 1.00 80.56 66 GLY A O 1
ATOM 514 N N . PHE A 1 67 ? 7.676 -12.852 -5.694 1.00 83.50 67 PHE A N 1
ATOM 515 C CA . PHE A 1 67 ? 6.482 -12.017 -5.532 1.00 83.50 67 PHE A CA 1
ATOM 516 C C . PHE A 1 67 ? 5.438 -12.622 -4.590 1.00 83.50 67 PHE A C 1
ATOM 518 O O . PHE A 1 67 ? 4.811 -11.891 -3.829 1.00 83.50 67 PHE A O 1
ATOM 525 N N . GLN A 1 68 ? 5.264 -13.947 -4.581 1.00 87.75 68 GLN A N 1
ATOM 526 C CA . GLN A 1 68 ? 4.388 -14.620 -3.617 1.00 87.75 68 GLN A CA 1
ATOM 527 C C . GLN A 1 68 ? 4.822 -14.338 -2.178 1.00 87.75 68 GLN A C 1
ATOM 529 O O . GLN A 1 68 ? 3.982 -13.973 -1.358 1.00 87.75 68 GLN A O 1
ATOM 534 N N . ARG A 1 69 ? 6.123 -14.468 -1.880 1.00 85.31 69 ARG A N 1
ATOM 535 C CA . ARG A 1 69 ? 6.666 -14.138 -0.555 1.00 85.31 69 ARG A CA 1
ATOM 536 C C . ARG A 1 69 ? 6.493 -12.658 -0.244 1.00 85.31 69 ARG A C 1
ATOM 538 O O . ARG A 1 69 ? 5.964 -12.337 0.811 1.00 85.31 69 ARG A O 1
ATOM 545 N N . LEU A 1 70 ? 6.865 -11.781 -1.177 1.00 82.00 70 LEU A N 1
ATOM 546 C CA . LEU A 1 70 ? 6.728 -10.333 -1.017 1.00 82.00 70 LEU A CA 1
ATOM 547 C C . LEU A 1 70 ? 5.291 -9.934 -0.668 1.00 82.00 70 LEU A C 1
ATOM 549 O O . LEU A 1 70 ? 5.056 -9.301 0.358 1.00 82.00 70 LEU A O 1
ATOM 553 N N . PHE A 1 71 ? 4.319 -10.337 -1.485 1.00 87.75 71 PHE A N 1
ATOM 554 C CA . PHE A 1 71 ? 2.934 -9.967 -1.239 1.00 87.75 71 PHE A CA 1
ATOM 555 C C . PHE A 1 71 ? 2.355 -10.634 0.007 1.00 87.75 71 PHE A C 1
ATOM 557 O O . PHE A 1 71 ? 1.549 -10.007 0.682 1.00 87.75 71 PHE A O 1
ATOM 564 N N . ALA A 1 72 ? 2.740 -11.870 0.339 1.00 89.75 72 ALA A N 1
ATOM 565 C CA . ALA A 1 72 ? 2.309 -12.496 1.589 1.00 89.75 72 ALA A CA 1
ATOM 566 C C . ALA A 1 72 ? 2.793 -11.693 2.805 1.00 89.75 72 ALA A C 1
ATOM 568 O O . ALA A 1 72 ? 2.020 -11.424 3.718 1.00 89.75 72 ALA A O 1
ATOM 569 N N . THR A 1 73 ? 4.052 -11.258 2.782 1.00 84.62 73 THR A N 1
ATOM 570 C CA . THR A 1 73 ? 4.655 -10.454 3.844 1.00 84.62 73 THR A CA 1
ATOM 571 C C . THR A 1 73 ? 4.008 -9.066 3.949 1.00 84.62 73 THR A C 1
ATOM 573 O O . THR A 1 73 ? 3.607 -8.668 5.042 1.00 84.62 73 THR A O 1
ATOM 576 N N . LEU A 1 74 ? 3.823 -8.356 2.829 1.00 85.38 74 LEU A N 1
ATOM 577 C CA . LEU A 1 74 ? 3.157 -7.046 2.821 1.00 85.38 74 LEU A CA 1
ATOM 578 C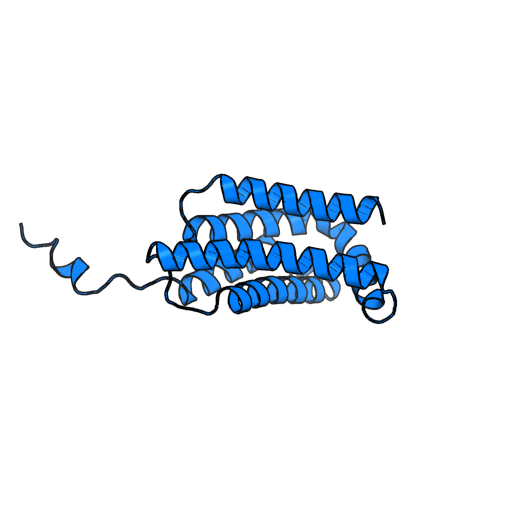 C . LEU A 1 74 ? 1.699 -7.138 3.280 1.00 85.38 74 LEU A C 1
ATOM 580 O O . LEU A 1 74 ? 1.292 -6.381 4.159 1.00 85.38 74 LEU A O 1
ATOM 584 N N . ARG A 1 75 ? 0.923 -8.081 2.727 1.00 92.19 75 ARG A N 1
ATOM 585 C CA . ARG A 1 75 ? -0.481 -8.267 3.120 1.00 92.19 75 ARG A CA 1
ATOM 586 C C . ARG A 1 75 ? -0.602 -8.604 4.594 1.00 92.19 75 ARG A C 1
ATOM 588 O O . ARG A 1 75 ? -1.378 -7.951 5.273 1.00 92.19 75 ARG A O 1
ATOM 595 N N . GLY A 1 76 ? 0.210 -9.537 5.094 1.00 92.62 76 GLY A N 1
ATOM 596 C CA . GLY A 1 76 ? 0.174 -9.932 6.500 1.00 92.62 76 GLY A CA 1
ATOM 597 C C . GLY A 1 76 ? 0.442 -8.761 7.446 1.00 92.62 76 GLY A C 1
ATOM 598 O O . GLY A 1 76 ? -0.280 -8.583 8.423 1.00 92.62 76 GLY A O 1
ATOM 599 N N . ARG A 1 77 ? 1.430 -7.907 7.138 1.00 89.12 77 ARG A N 1
ATOM 600 C CA . ARG A 1 77 ? 1.710 -6.724 7.966 1.00 89.12 77 ARG A CA 1
ATOM 601 C C . ARG A 1 77 ? 0.556 -5.724 7.940 1.00 89.12 77 ARG A C 1
ATOM 603 O O . ARG A 1 77 ? 0.132 -5.271 8.996 1.00 89.12 77 ARG A O 1
ATOM 610 N N . LEU A 1 78 ? 0.041 -5.395 6.758 1.00 93.12 78 LEU A N 1
ATOM 611 C CA . LEU A 1 78 ? -1.072 -4.452 6.612 1.00 93.12 78 LEU A CA 1
ATOM 612 C C . LEU A 1 78 ? -2.364 -4.980 7.248 1.00 93.12 78 LEU A C 1
ATOM 614 O O . LEU A 1 78 ? -3.078 -4.227 7.904 1.00 93.12 78 LEU A O 1
ATOM 618 N N . ALA A 1 79 ? -2.636 -6.276 7.103 1.00 96.31 79 ALA A N 1
ATOM 619 C CA . ALA A 1 79 ? -3.772 -6.935 7.729 1.00 96.31 79 ALA A CA 1
ATOM 620 C C . ALA A 1 79 ? -3.666 -6.885 9.260 1.00 96.31 79 ALA A C 1
ATOM 622 O O . ALA A 1 79 ? -4.674 -6.620 9.907 1.00 96.31 79 ALA A O 1
ATOM 623 N N . SER A 1 80 ? -2.463 -7.044 9.832 1.00 95.00 80 SER A N 1
ATOM 624 C CA . SER A 1 80 ? -2.229 -6.889 11.280 1.00 95.00 80 SER A CA 1
ATOM 625 C C . SER A 1 80 ? -2.648 -5.507 11.776 1.00 95.00 80 SER A C 1
ATOM 627 O O . SER A 1 80 ? -3.391 -5.418 12.744 1.00 95.00 80 SER A O 1
ATOM 629 N N . ILE A 1 81 ? -2.267 -4.433 11.072 1.00 94.69 81 ILE A N 1
ATOM 630 C CA . ILE A 1 81 ? -2.654 -3.057 11.440 1.00 94.69 81 ILE A CA 1
ATOM 631 C C . ILE A 1 81 ? -4.181 -2.922 11.472 1.00 94.69 81 ILE A C 1
ATOM 633 O O . ILE A 1 81 ? -4.754 -2.394 12.424 1.00 94.69 81 ILE A O 1
ATOM 637 N N . VAL A 1 82 ? -4.863 -3.427 10.439 1.00 96.62 82 VAL A N 1
ATOM 638 C CA . VAL A 1 82 ? -6.330 -3.368 10.364 1.00 96.62 82 VAL A CA 1
ATOM 639 C C . VAL A 1 82 ? -6.969 -4.194 11.487 1.00 96.62 82 VAL A C 1
ATOM 641 O O . VAL A 1 82 ? -7.884 -3.713 12.150 1.00 96.62 82 VAL A O 1
ATOM 644 N N . GLN A 1 83 ? -6.470 -5.405 11.748 1.00 97.38 83 GLN A N 1
ATOM 645 C CA . GLN A 1 83 ? -6.951 -6.274 12.829 1.00 97.38 83 GLN A CA 1
ATOM 646 C C . GLN A 1 83 ? -6.748 -5.647 14.211 1.00 97.38 83 GLN A C 1
ATOM 648 O O . GLN A 1 83 ? -7.652 -5.696 15.043 1.00 97.38 83 GLN A O 1
ATOM 653 N N . GLU A 1 84 ? -5.592 -5.031 14.453 1.00 95.25 84 GLU A N 1
ATOM 654 C CA . GLU A 1 84 ? -5.290 -4.317 15.692 1.00 95.25 84 GLU A CA 1
ATOM 655 C C . GLU A 1 84 ? -6.241 -3.135 15.890 1.00 95.25 84 GLU A C 1
ATOM 657 O O . GLU A 1 84 ? -6.784 -2.972 16.981 1.00 95.25 84 GLU A O 1
ATOM 662 N N . GLY A 1 85 ? -6.518 -2.355 14.841 1.00 95.50 85 GLY A N 1
ATOM 663 C CA . GLY A 1 85 ? -7.468 -1.245 14.926 1.00 95.50 85 GLY A CA 1
ATOM 664 C C . GLY A 1 85 ? -8.907 -1.700 15.174 1.00 95.50 85 GLY A C 1
ATOM 665 O O . GLY A 1 85 ? -9.623 -1.052 15.938 1.00 95.50 85 GLY A O 1
ATOM 666 N N . ILE A 1 86 ? -9.319 -2.846 14.619 1.00 96.62 86 ILE A N 1
ATOM 667 C CA . ILE A 1 86 ? -10.610 -3.479 14.944 1.00 96.62 86 ILE A CA 1
ATOM 668 C C . ILE A 1 86 ? -10.634 -3.904 16.419 1.00 96.62 86 ILE A C 1
ATOM 670 O O . ILE A 1 86 ? -11.570 -3.572 17.145 1.00 96.62 86 ILE A O 1
ATOM 674 N N . ALA A 1 87 ? -9.592 -4.599 16.886 1.00 95.31 87 ALA A N 1
ATOM 675 C CA . ALA A 1 87 ? -9.505 -5.099 18.258 1.00 95.31 87 ALA A CA 1
ATOM 676 C C . ALA A 1 87 ? -9.484 -3.972 19.306 1.00 95.31 87 ALA A C 1
ATOM 678 O O . ALA A 1 87 ? -10.039 -4.127 20.393 1.00 95.31 87 ALA A O 1
ATOM 679 N N . GLN A 1 88 ? -8.874 -2.833 18.975 1.00 93.75 88 GLN A N 1
ATOM 680 C CA . GLN A 1 88 ? -8.834 -1.636 19.821 1.00 93.75 88 GLN A CA 1
ATOM 681 C C . GLN A 1 88 ? -10.112 -0.784 19.721 1.00 93.75 88 GLN A C 1
ATOM 683 O O . GLN A 1 88 ? -10.279 0.170 20.478 1.00 93.75 88 GLN A O 1
ATOM 688 N N . GLY A 1 89 ? -11.031 -1.123 18.810 1.00 94.06 89 GLY A N 1
ATOM 689 C CA . GLY A 1 89 ? -12.265 -0.376 18.574 1.00 94.06 89 GLY A CA 1
ATOM 690 C C . GLY A 1 89 ? -12.073 0.946 17.822 1.00 94.06 89 GLY A C 1
ATOM 691 O O . GLY A 1 89 ? -13.024 1.726 17.744 1.00 94.06 89 GLY A O 1
ATOM 692 N N . GLU A 1 90 ? -10.881 1.195 17.267 1.00 94.56 90 GLU A N 1
ATOM 693 C CA . GLU A 1 90 ? -10.605 2.341 16.392 1.00 94.56 90 GLU A CA 1
ATOM 694 C C . GLU A 1 90 ? -11.277 2.175 15.023 1.00 94.56 90 GLU A C 1
ATOM 696 O O . GLU A 1 90 ? -11.774 3.148 14.447 1.00 94.56 90 GLU A O 1
ATOM 701 N N . PHE A 1 91 ? -11.304 0.942 14.505 1.00 97.25 91 PHE A N 1
ATOM 702 C CA . PHE A 1 91 ? -11.844 0.616 13.188 1.00 97.25 91 PHE A CA 1
ATOM 703 C C . PHE A 1 91 ? -13.134 -0.213 13.268 1.00 97.25 91 PHE A C 1
ATOM 705 O O . PHE A 1 91 ? -13.370 -0.949 14.226 1.00 97.25 91 PHE A O 1
ATOM 712 N N . ILE A 1 92 ? -13.978 -0.094 12.243 1.00 97.38 92 ILE A N 1
ATOM 713 C CA . ILE A 1 92 ? -15.141 -0.960 12.019 1.00 97.38 92 ILE A CA 1
ATOM 714 C C . ILE A 1 92 ? -14.703 -2.363 11.569 1.00 97.38 92 ILE A C 1
ATOM 716 O O . ILE A 1 92 ? -13.628 -2.528 10.995 1.00 97.38 92 ILE A O 1
ATOM 720 N N . GLU A 1 93 ? -15.548 -3.377 11.781 1.00 97.31 93 GLU A N 1
ATOM 721 C CA . GLU A 1 93 ? -15.279 -4.729 11.276 1.00 97.31 93 GLU A CA 1
ATOM 722 C C . GLU A 1 93 ? -15.257 -4.758 9.741 1.00 97.31 93 GLU A C 1
ATOM 724 O O . GLU A 1 93 ? -16.242 -4.428 9.076 1.00 97.31 93 GLU A O 1
ATOM 729 N N . VAL A 1 94 ? -14.127 -5.196 9.186 1.00 97.56 94 VAL A N 1
ATOM 730 C CA . VAL A 1 94 ? -13.897 -5.427 7.754 1.00 97.56 94 VAL A CA 1
ATOM 731 C C . VAL A 1 94 ? -13.018 -6.663 7.560 1.00 97.56 94 VAL A C 1
ATOM 733 O O . VAL A 1 94 ? -12.376 -7.142 8.497 1.00 97.56 94 VAL A O 1
ATOM 736 N N . ASN A 1 95 ? -12.936 -7.171 6.330 1.00 98.12 95 ASN A N 1
ATOM 737 C CA . ASN A 1 95 ? -11.956 -8.197 5.992 1.00 98.12 95 ASN A CA 1
ATOM 738 C C . ASN A 1 95 ? -10.554 -7.574 5.853 1.00 98.12 95 ASN A C 1
ATOM 740 O O . ASN A 1 95 ? -10.229 -6.976 4.830 1.00 98.12 95 ASN A O 1
ATOM 744 N N . ALA A 1 96 ? -9.714 -7.753 6.873 1.00 97.56 96 ALA A N 1
ATOM 745 C CA . ALA A 1 96 ? -8.376 -7.165 6.933 1.00 97.56 96 ALA A CA 1
ATOM 746 C C . ALA A 1 96 ? -7.438 -7.585 5.782 1.00 97.56 96 ALA A C 1
ATOM 748 O O . ALA A 1 96 ? -6.666 -6.761 5.294 1.00 97.56 96 ALA A O 1
ATOM 749 N N . GLU A 1 97 ? -7.516 -8.835 5.318 1.00 96.81 97 GLU A N 1
ATOM 750 C CA . GLU A 1 97 ? -6.682 -9.345 4.217 1.00 96.81 97 GLU A CA 1
ATOM 751 C C . GLU A 1 97 ? -7.089 -8.734 2.868 1.00 96.81 97 GLU A C 1
ATOM 753 O O . GLU A 1 97 ? -6.244 -8.379 2.037 1.00 96.81 97 GLU A O 1
ATOM 758 N N . GLU A 1 98 ? -8.394 -8.566 2.648 1.00 97.81 98 GLU A N 1
ATOM 759 C CA . GLU A 1 98 ? -8.917 -7.875 1.468 1.00 97.81 98 GLU A CA 1
ATOM 760 C C . GLU A 1 98 ? -8.562 -6.386 1.510 1.00 97.81 98 GLU A C 1
ATOM 762 O O . GLU A 1 98 ? -8.075 -5.849 0.516 1.00 97.81 98 GLU A O 1
ATOM 767 N N . THR A 1 99 ? -8.705 -5.728 2.665 1.00 97.62 99 THR A N 1
ATOM 768 C CA . THR A 1 99 ? -8.295 -4.329 2.853 1.00 97.62 99 THR A CA 1
ATOM 769 C C . THR A 1 99 ? -6.803 -4.131 2.575 1.00 97.62 99 THR A C 1
ATOM 771 O O . THR A 1 99 ? -6.430 -3.219 1.836 1.00 97.62 99 THR A O 1
ATOM 774 N N . ALA A 1 100 ? -5.947 -5.013 3.096 1.00 96.12 100 ALA A N 1
ATOM 775 C CA . ALA A 1 100 ? -4.515 -5.007 2.815 1.00 96.12 100 ALA A CA 1
ATOM 776 C C . ALA A 1 100 ? -4.219 -5.176 1.316 1.00 96.12 100 ALA A C 1
ATOM 778 O O . ALA A 1 100 ? -3.393 -4.458 0.751 1.00 96.12 100 ALA A O 1
ATOM 779 N N . SER A 1 101 ? -4.926 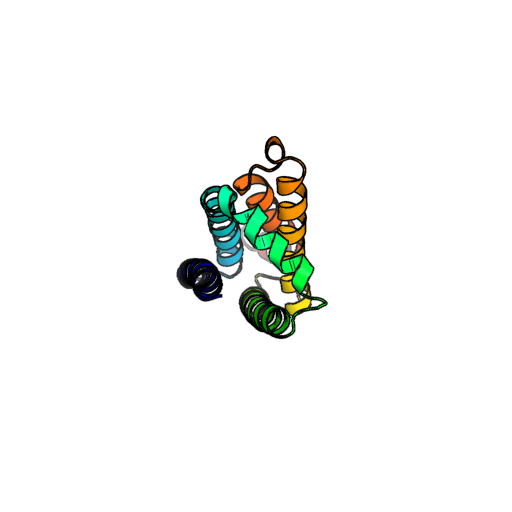-6.096 0.655 1.00 96.56 101 SER A N 1
ATOM 780 C CA . SER A 1 101 ? -4.793 -6.329 -0.786 1.00 96.56 101 SER A CA 1
ATOM 781 C C . SER A 1 101 ? -5.188 -5.102 -1.610 1.00 96.56 101 SER A C 1
ATOM 783 O O . SER A 1 101 ? -4.493 -4.762 -2.565 1.00 96.56 101 SER A O 1
ATOM 785 N N . LEU A 1 102 ? -6.272 -4.419 -1.232 1.00 97.38 102 LEU A N 1
ATOM 786 C CA . LEU A 1 102 ? -6.734 -3.198 -1.894 1.00 97.38 102 LEU A CA 1
ATOM 787 C C . LEU A 1 102 ? -5.728 -2.054 -1.749 1.00 97.38 102 LEU A C 1
ATOM 789 O O . LEU A 1 102 ? -5.499 -1.324 -2.714 1.00 97.38 102 LEU A O 1
ATOM 793 N N . LEU A 1 103 ? -5.092 -1.922 -0.581 1.00 95.12 103 LEU A N 1
ATOM 794 C CA . LEU A 1 103 ? -4.063 -0.906 -0.366 1.00 95.12 103 LEU A CA 1
ATOM 795 C C . LEU A 1 103 ? -2.856 -1.124 -1.290 1.00 95.12 103 LEU A C 1
ATOM 797 O O . LEU A 1 103 ? -2.398 -0.180 -1.931 1.00 95.12 103 LEU A O 1
ATOM 801 N N . ILE A 1 104 ? -2.377 -2.367 -1.411 1.00 93.88 104 ILE A N 1
ATOM 802 C CA . ILE A 1 104 ? -1.282 -2.719 -2.331 1.00 93.88 104 ILE A CA 1
ATOM 803 C C . ILE A 1 104 ? -1.699 -2.440 -3.782 1.00 93.88 104 ILE A C 1
ATOM 805 O O . ILE A 1 104 ? -0.973 -1.768 -4.511 1.00 93.88 104 ILE A O 1
ATOM 809 N N . ALA A 1 105 ? -2.896 -2.878 -4.183 1.00 95.94 105 ALA A N 1
ATOM 810 C CA . ALA A 1 105 ? -3.392 -2.685 -5.543 1.00 95.94 105 ALA A CA 1
ATOM 811 C C . ALA A 1 105 ? -3.505 -1.201 -5.938 1.00 95.94 105 ALA A C 1
ATOM 813 O O . ALA A 1 105 ? -3.254 -0.849 -7.091 1.00 95.94 105 ALA A O 1
ATOM 814 N N . ALA A 1 106 ? -3.853 -0.321 -4.994 1.00 96.75 106 ALA A N 1
ATOM 815 C CA . ALA A 1 106 ? -3.882 1.118 -5.236 1.00 96.75 106 ALA A CA 1
ATOM 816 C C . ALA A 1 106 ? -2.484 1.668 -5.569 1.00 96.75 106 ALA A C 1
ATOM 818 O O . ALA A 1 106 ? -2.342 2.419 -6.535 1.00 96.75 106 ALA A O 1
ATOM 819 N N . TYR A 1 107 ? -1.445 1.252 -4.836 1.00 93.06 107 TYR A N 1
ATOM 820 C CA . TYR A 1 107 ? -0.064 1.633 -5.143 1.00 93.06 107 TYR A CA 1
ATOM 821 C C . TYR A 1 107 ? 0.418 1.064 -6.478 1.00 93.06 107 TYR A C 1
ATOM 823 O O . TYR A 1 107 ? 1.003 1.807 -7.264 1.00 93.06 107 TYR A O 1
ATOM 831 N N . ASP A 1 108 ? 0.112 -0.197 -6.788 1.00 92.06 108 ASP A N 1
ATOM 832 C CA . ASP A 1 108 ? 0.453 -0.791 -8.087 1.00 92.06 108 ASP A CA 1
ATOM 833 C C . ASP A 1 108 ? -0.185 -0.001 -9.248 1.00 92.06 108 ASP A C 1
ATOM 835 O O . ASP A 1 108 ? 0.466 0.296 -10.252 1.00 92.06 108 ASP A O 1
ATOM 839 N N . GLY A 1 109 ? -1.444 0.423 -9.090 1.00 94.19 109 GLY A N 1
ATOM 840 C CA . GLY A 1 109 ? -2.135 1.281 -10.055 1.00 94.19 109 GLY A CA 1
ATOM 841 C C . GLY A 1 109 ? -1.534 2.686 -10.180 1.00 94.19 109 GLY A C 1
ATOM 842 O O . GLY A 1 109 ? -1.522 3.250 -11.276 1.00 94.19 109 GLY A O 1
ATOM 843 N N . LEU A 1 110 ? -1.015 3.256 -9.089 1.00 94.94 110 LEU A N 1
ATOM 844 C CA . LEU A 1 110 ? -0.295 4.535 -9.112 1.00 94.94 110 LEU A CA 1
ATOM 845 C C . LEU A 1 110 ? 1.059 4.411 -9.819 1.00 94.94 110 LEU A C 1
ATOM 847 O O . LEU A 1 110 ? 1.422 5.311 -10.571 1.00 94.94 110 LEU A O 1
ATOM 851 N N . ILE A 1 111 ? 1.768 3.287 -9.657 1.00 92.81 111 ILE A N 1
ATOM 852 C CA . ILE A 1 111 ? 3.016 3.007 -10.387 1.00 92.81 111 ILE A CA 1
ATOM 853 C C . ILE A 1 111 ? 2.752 2.992 -11.894 1.00 92.81 111 ILE A C 1
ATOM 855 O O . ILE A 1 111 ? 3.491 3.619 -12.651 1.00 92.81 111 ILE A O 1
ATOM 859 N N . LEU A 1 112 ? 1.681 2.329 -12.340 1.00 93.50 112 LEU A N 1
ATOM 860 C CA . LEU A 1 112 ? 1.317 2.300 -13.760 1.00 93.50 112 LEU A CA 1
ATOM 861 C C . LEU A 1 112 ? 0.982 3.695 -14.309 1.00 93.50 112 LEU A C 1
ATOM 863 O O . LEU A 1 112 ? 1.395 4.025 -15.420 1.00 93.50 112 LEU A O 1
ATOM 867 N N . GLN A 1 113 ? 0.270 4.522 -13.538 1.00 95.00 113 GLN A N 1
ATOM 868 C CA . GLN A 1 113 ? -0.029 5.906 -13.921 1.00 95.00 113 GLN A CA 1
ATOM 869 C C . GLN A 1 113 ? 1.238 6.764 -13.989 1.00 95.00 113 GLN A C 1
ATOM 871 O O . GLN A 1 113 ? 1.427 7.477 -14.969 1.00 95.00 113 GLN A O 1
ATOM 876 N N . TRP A 1 114 ? 2.131 6.644 -13.002 1.00 95.31 114 TRP A N 1
ATOM 877 C CA . TRP A 1 114 ? 3.407 7.359 -12.986 1.00 95.31 114 TRP A CA 1
ATOM 878 C C . TRP A 1 114 ? 4.305 6.948 -14.158 1.00 95.31 114 TRP A C 1
ATOM 880 O O . TRP A 1 114 ? 4.929 7.800 -14.775 1.00 95.31 114 TRP A O 1
ATOM 890 N N . LEU A 1 115 ? 4.346 5.663 -14.525 1.00 91.62 115 LEU A N 1
ATOM 891 C CA . LEU A 1 115 ? 5.105 5.207 -15.696 1.00 91.62 115 LEU A CA 1
ATOM 892 C C . LEU A 1 115 ? 4.554 5.761 -17.016 1.00 91.62 115 LEU A C 1
ATOM 894 O O . LEU A 1 115 ? 5.325 5.985 -17.948 1.00 91.62 115 LEU A O 1
ATOM 898 N N . ALA A 1 116 ? 3.237 5.954 -17.106 1.00 93.50 116 ALA A N 1
ATOM 899 C CA . ALA A 1 116 ? 2.594 6.514 -18.288 1.00 93.50 116 ALA A CA 1
ATOM 900 C C . ALA A 1 116 ? 2.773 8.039 -18.382 1.00 93.50 116 ALA A C 1
ATOM 902 O O . ALA A 1 116 ? 3.013 8.556 -19.473 1.00 93.50 116 ALA A O 1
ATOM 903 N N . ASP A 1 117 ? 2.667 8.743 -17.253 1.00 94.50 117 ASP A N 1
ATOM 904 C CA . ASP A 1 117 ? 2.820 10.194 -17.158 1.00 94.50 117 ASP A CA 1
ATOM 905 C C . ASP A 1 117 ? 3.449 10.600 -15.806 1.00 94.50 117 ASP A C 1
ATOM 907 O O . ASP A 1 117 ? 2.740 10.889 -14.833 1.00 94.50 117 ASP A O 1
ATOM 911 N N . PRO A 1 118 ? 4.795 10.646 -15.722 1.00 90.94 118 PRO A N 1
ATOM 912 C CA . PRO A 1 118 ? 5.496 10.934 -14.471 1.00 90.94 118 PRO A CA 1
ATOM 913 C C . PRO A 1 118 ? 5.205 12.322 -13.891 1.00 90.94 118 PRO A C 1
ATOM 915 O O . PRO A 1 118 ? 5.445 12.544 -12.707 1.00 90.94 118 PRO A O 1
ATOM 918 N N . GLN A 1 119 ? 4.722 13.271 -14.706 1.00 91.38 119 GLN A N 1
ATOM 919 C CA . GLN A 1 119 ? 4.434 14.638 -14.257 1.00 91.38 119 GLN A CA 1
ATOM 920 C C . GLN A 1 119 ? 3.106 14.733 -13.499 1.00 91.38 119 GLN A C 1
ATOM 922 O O . GLN A 1 119 ? 2.889 15.695 -12.765 1.00 91.38 119 GLN A O 1
ATOM 927 N N . GLN A 1 120 ? 2.232 13.735 -13.653 1.00 90.62 120 GLN A N 1
ATOM 928 C CA . GLN A 1 120 ? 0.884 13.738 -13.086 1.00 90.62 120 GLN A CA 1
ATOM 929 C C . GLN A 1 120 ? 0.777 13.016 -11.738 1.00 90.62 120 GLN A C 1
ATOM 931 O O . GLN A 1 120 ? -0.261 13.110 -11.082 1.00 90.62 120 GLN A O 1
ATOM 936 N N . VAL A 1 121 ? 1.826 12.310 -11.304 1.00 93.19 121 VAL A N 1
ATOM 937 C CA . VAL A 1 121 ? 1.841 11.578 -10.031 1.00 93.19 121 VAL A CA 1
ATOM 938 C C . VAL A 1 121 ? 2.947 12.124 -9.128 1.00 93.19 121 VAL A C 1
ATOM 940 O O . VAL A 1 121 ? 4.106 11.723 -9.210 1.00 93.19 121 VAL A O 1
ATOM 943 N N . ASP A 1 122 ? 2.561 13.027 -8.229 1.00 94.25 122 ASP A N 1
ATOM 944 C CA . ASP A 1 122 ? 3.398 13.507 -7.125 1.00 94.25 122 ASP A CA 1
ATOM 945 C C . ASP A 1 122 ? 3.209 12.604 -5.899 1.00 94.25 122 ASP A C 1
ATOM 947 O O . ASP A 1 122 ? 2.302 12.835 -5.108 1.00 94.25 122 ASP A O 1
ATOM 951 N N . TRP A 1 123 ? 4.023 11.551 -5.767 1.00 94.44 123 TRP A N 1
ATOM 952 C CA . TRP A 1 123 ? 3.859 10.425 -4.828 1.00 94.44 123 TRP A CA 1
ATOM 953 C C . TRP A 1 123 ? 3.373 10.725 -3.397 1.00 94.44 123 TRP A C 1
ATOM 955 O O . TRP A 1 123 ? 2.545 9.947 -2.898 1.00 94.44 123 TRP A O 1
ATOM 965 N N . PRO A 1 124 ? 3.814 11.795 -2.707 1.00 94.75 124 PRO A N 1
ATOM 966 C CA . PRO A 1 124 ? 3.297 12.141 -1.385 1.00 94.75 124 PRO A CA 1
ATOM 967 C C . PRO A 1 124 ? 1.788 12.427 -1.382 1.00 94.75 124 PRO A C 1
ATOM 969 O O . PRO A 1 124 ? 1.075 11.947 -0.502 1.00 94.75 124 PRO A O 1
ATOM 972 N N . ALA A 1 125 ? 1.269 13.150 -2.378 1.00 95.50 125 ALA A N 1
ATOM 973 C CA . ALA A 1 125 ? -0.130 13.573 -2.419 1.00 95.50 125 ALA A CA 1
ATOM 974 C C . ALA A 1 125 ? -1.155 12.416 -2.552 1.00 95.50 125 ALA A C 1
ATOM 976 O O . ALA A 1 125 ? -2.076 12.345 -1.727 1.00 95.50 125 ALA A O 1
ATOM 977 N N . PRO A 1 126 ? -1.044 11.476 -3.517 1.00 96.19 126 PRO A N 1
ATOM 978 C CA . PRO A 1 126 ? -1.953 10.345 -3.617 1.00 96.19 126 PRO A CA 1
ATOM 979 C C . PRO A 1 126 ? -1.751 9.354 -2.468 1.00 96.19 126 PRO A C 1
ATOM 981 O O . PRO A 1 126 ? -2.728 8.747 -2.049 1.00 96.19 126 PRO A O 1
ATOM 984 N N . SER A 1 127 ? -0.545 9.238 -1.895 1.00 95.50 127 SER A N 1
ATOM 985 C CA . SER A 1 127 ? -0.320 8.416 -0.696 1.00 95.50 127 SER A CA 1
ATOM 986 C C . SER A 1 127 ? -1.107 8.944 0.506 1.00 95.50 127 SER A C 1
ATOM 988 O O . SER A 1 127 ? -1.830 8.189 1.157 1.00 95.50 127 SER A O 1
ATOM 990 N N . GLN A 1 128 ? -1.035 10.255 0.765 1.00 95.56 128 GLN A N 1
ATOM 991 C CA . GLN A 1 128 ? -1.820 10.903 1.822 1.00 95.56 128 GLN A CA 1
ATOM 992 C C . GLN A 1 128 ? -3.325 10.793 1.561 1.00 95.56 128 GLN A C 1
ATOM 994 O O . GLN A 1 128 ? -4.097 10.480 2.466 1.00 95.56 128 GLN A O 1
ATOM 999 N N . THR A 1 129 ? -3.744 10.984 0.307 1.00 97.25 129 THR A N 1
ATOM 1000 C CA . THR A 1 129 ? -5.150 10.843 -0.094 1.00 97.25 129 THR A CA 1
ATOM 1001 C C . THR A 1 129 ? -5.657 9.417 0.122 1.00 97.25 129 THR A C 1
ATOM 1003 O O . THR A 1 129 ? -6.744 9.231 0.662 1.00 97.25 129 THR A O 1
ATOM 1006 N N . LEU A 1 130 ? -4.871 8.407 -0.253 1.00 96.38 130 LEU A N 1
ATOM 1007 C CA . LEU A 1 130 ? -5.209 6.996 -0.088 1.00 96.38 130 LEU A CA 1
ATOM 1008 C C . LEU A 1 130 ? -5.382 6.629 1.390 1.00 96.38 130 LEU A C 1
ATOM 1010 O O . LEU A 1 130 ? -6.394 6.031 1.748 1.00 96.38 130 LEU A O 1
ATOM 1014 N N . SER A 1 131 ? -4.449 7.050 2.251 1.00 95.38 131 SER A N 1
ATOM 1015 C CA . SER A 1 131 ? -4.577 6.894 3.707 1.00 95.38 131 SER A CA 1
ATOM 1016 C C . SER A 1 131 ? -5.819 7.599 4.248 1.00 95.38 131 SER A C 1
ATOM 1018 O O . SER A 1 131 ? -6.590 6.991 4.984 1.00 95.38 131 SER A O 1
ATOM 1020 N N . HIS A 1 132 ? -6.076 8.843 3.834 1.00 96.00 132 HIS A N 1
ATOM 1021 C CA . HIS A 1 132 ? -7.251 9.592 4.275 1.00 96.00 132 HIS A CA 1
ATOM 1022 C C . HIS A 1 132 ? -8.566 8.903 3.884 1.00 96.00 132 HIS A C 1
ATOM 1024 O O . HIS A 1 132 ? -9.451 8.748 4.722 1.00 96.00 132 HIS A O 1
ATOM 1030 N N . VAL A 1 133 ? -8.698 8.456 2.631 1.00 96.62 133 VAL A N 1
ATOM 1031 C CA . VAL A 1 133 ? -9.889 7.738 2.148 1.00 96.62 133 VAL A CA 1
ATOM 1032 C C . VAL A 1 133 ? -10.062 6.409 2.881 1.00 96.62 133 VAL A C 1
ATOM 1034 O O . VAL A 1 133 ? -11.174 6.082 3.296 1.00 96.62 133 VAL A O 1
ATOM 1037 N N . LEU A 1 134 ? -8.972 5.662 3.077 1.00 95.56 134 LEU A N 1
ATOM 1038 C CA . LEU A 1 134 ? -9.001 4.395 3.798 1.00 95.56 134 LEU A CA 1
ATOM 1039 C C . LEU A 1 134 ? -9.419 4.599 5.258 1.00 95.56 134 LEU A C 1
ATOM 1041 O O . LEU A 1 134 ? -10.354 3.953 5.720 1.00 95.56 134 LEU A O 1
ATOM 1045 N N . LEU A 1 135 ? -8.780 5.530 5.968 1.00 95.62 135 LEU A N 1
ATOM 1046 C CA . LEU A 1 135 ? -9.110 5.856 7.355 1.00 95.62 135 LEU A CA 1
ATOM 1047 C C . LEU A 1 135 ? -10.546 6.352 7.489 1.00 95.62 135 LEU A C 1
ATOM 1049 O O . LEU A 1 135 ? -11.243 5.912 8.391 1.00 95.62 135 LEU A O 1
ATOM 1053 N N . HIS A 1 136 ? -11.027 7.188 6.571 1.00 95.62 136 HIS A N 1
ATOM 1054 C CA . HIS A 1 136 ? -12.422 7.622 6.575 1.00 95.62 136 HIS A CA 1
ATOM 1055 C C . HIS A 1 136 ? -13.402 6.443 6.419 1.00 95.62 136 HIS A C 1
ATOM 1057 O O . HIS A 1 136 ? -14.485 6.462 6.997 1.00 95.62 136 HIS A O 1
ATOM 1063 N N . GLY A 1 137 ? -13.043 5.416 5.642 1.00 95.00 137 GLY A N 1
ATOM 1064 C CA . GLY A 1 137 ? -13.846 4.199 5.497 1.00 95.00 137 GLY A CA 1
ATOM 1065 C C . GLY A 1 137 ? -13.737 3.224 6.675 1.00 95.00 137 GLY A C 1
ATOM 1066 O O . GLY A 1 137 ? -14.681 2.480 6.928 1.00 95.00 137 GLY A O 1
ATOM 1067 N N . LEU A 1 138 ? -12.604 3.218 7.382 1.00 95.56 138 LEU A N 1
ATOM 1068 C CA . LEU A 1 138 ? -12.332 2.296 8.487 1.00 95.56 138 LEU A CA 1
ATOM 1069 C C . LEU A 1 138 ? -12.725 2.852 9.853 1.00 95.56 138 LEU A C 1
ATOM 1071 O O . LEU A 1 138 ? -13.114 2.080 10.720 1.00 95.56 138 LEU A O 1
ATOM 1075 N N . GLN A 1 139 ? -12.592 4.154 10.088 1.00 94.19 139 GLN A N 1
ATOM 1076 C CA . GLN A 1 139 ? -12.740 4.725 11.421 1.00 94.19 139 GLN A CA 1
ATOM 1077 C C . GLN A 1 139 ? -14.169 4.589 11.933 1.00 94.19 139 GLN A C 1
ATOM 1079 O O . GLN A 1 139 ? -15.145 4.968 11.280 1.00 94.19 139 GLN A O 1
ATOM 1084 N N . LYS A 1 140 ? -14.289 4.084 13.160 1.00 88.56 140 LYS A N 1
ATOM 1085 C CA . LYS A 1 140 ? -15.565 4.065 13.858 1.00 88.56 140 LYS A CA 1
ATOM 1086 C C . LYS A 1 140 ? -15.950 5.507 14.187 1.00 88.56 140 LYS A C 1
ATOM 1088 O O . LYS A 1 140 ? -15.201 6.226 14.846 1.00 88.56 140 LYS A O 1
ATOM 1093 N N . SER A 1 141 ? -17.119 5.947 13.723 1.00 76.75 141 SER A N 1
ATOM 1094 C CA . SER A 1 141 ? -17.646 7.249 14.143 1.00 76.75 141 SER A CA 1
ATOM 1095 C C . SER A 1 141 ? -17.828 7.247 15.666 1.00 76.75 141 SER A C 1
ATOM 1097 O O . SER A 1 141 ? -18.290 6.236 16.205 1.00 76.75 141 SER A O 1
ATOM 1099 N N . PRO A 1 142 ? -17.476 8.333 16.377 1.00 60.41 142 PRO A N 1
ATOM 1100 C CA . PRO A 1 142 ? -17.738 8.414 17.805 1.00 60.41 142 PRO A CA 1
ATOM 1101 C C . PRO A 1 142 ? -19.242 8.262 18.041 1.00 60.41 142 PRO A C 1
ATOM 1103 O O . PRO A 1 142 ? -20.047 8.906 17.364 1.00 60.41 142 PRO A O 1
ATOM 1106 N N . ASP A 1 143 ? -19.613 7.393 18.983 1.00 54.81 143 ASP A N 1
ATOM 1107 C CA . ASP A 1 143 ? -21.014 7.175 19.338 1.00 54.81 143 ASP A CA 1
ATOM 1108 C C . ASP A 1 143 ? -21.646 8.530 19.717 1.00 54.81 143 ASP A C 1
ATOM 1110 O O . ASP A 1 143 ? -21.150 9.205 20.630 1.00 54.81 143 ASP A O 1
ATOM 1114 N N . PRO A 1 144 ? -22.736 8.969 19.057 1.00 54.72 144 PRO A N 1
ATOM 1115 C CA . PRO A 1 144 ? -23.349 10.269 19.337 1.00 54.72 144 PRO A CA 1
ATOM 1116 C C . PRO A 1 144 ? -23.860 10.384 20.784 1.00 54.72 144 PRO A C 1
ATOM 1118 O O . PRO A 1 144 ? -24.068 11.488 21.287 1.00 54.72 144 PRO A O 1
ATOM 1121 N N . THR A 1 145 ? -24.029 9.256 21.480 1.00 54.62 145 THR A N 1
ATOM 1122 C CA . THR A 1 145 ? -24.473 9.189 22.876 1.00 54.62 145 THR A CA 1
ATOM 1123 C C . THR A 1 145 ? -23.371 9.568 23.874 1.00 54.62 145 THR A C 1
ATOM 1125 O O . THR A 1 145 ? -23.675 10.142 24.918 1.00 54.62 145 THR A O 1
ATOM 1128 N N . THR A 1 146 ? -22.092 9.344 23.558 1.00 55.72 146 THR A N 1
ATOM 1129 C CA . THR A 1 146 ? -20.963 9.678 24.451 1.00 55.72 146 THR A CA 1
ATOM 1130 C C . THR A 1 146 ? -20.643 11.177 24.444 1.00 55.72 146 THR A C 1
ATOM 1132 O O 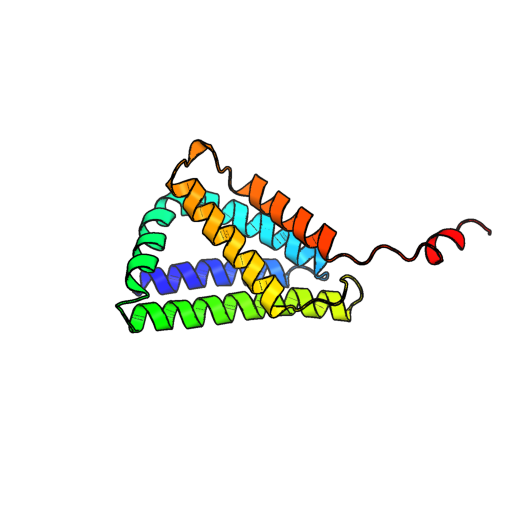. THR A 1 146 ? -20.173 11.717 25.442 1.00 55.72 146 THR A O 1
ATOM 1135 N N . ALA A 1 147 ? -20.958 11.880 23.350 1.00 53.25 147 ALA A N 1
ATOM 1136 C CA . ALA A 1 147 ? -20.731 13.321 23.212 1.00 53.25 147 ALA A CA 1
ATOM 1137 C C . ALA A 1 147 ? -21.750 14.191 23.981 1.00 53.25 147 ALA A C 1
ATOM 1139 O O . ALA A 1 147 ? -21.458 15.343 24.296 1.00 53.25 147 ALA A O 1
ATOM 1140 N N . GLN A 1 148 ? -22.935 13.662 24.316 1.00 48.97 148 GLN A N 1
ATOM 1141 C CA . GLN A 1 148 ? -23.987 14.416 25.021 1.00 48.97 148 GLN A CA 1
ATOM 1142 C C . GLN A 1 148 ? -23.880 14.363 26.557 1.00 48.97 148 GLN A C 1
ATOM 1144 O O . GLN A 1 148 ? -24.553 15.138 27.235 1.00 48.97 148 GLN A O 1
ATOM 1149 N N . GLY A 1 149 ? -23.022 13.501 27.116 1.00 48.59 149 GLY A N 1
ATOM 1150 C CA . GLY A 1 149 ? -22.821 13.374 28.566 1.00 48.59 149 GLY A CA 1
ATOM 1151 C C . GLY A 1 149 ? -21.835 14.376 29.181 1.00 48.59 149 GLY A C 1
ATOM 1152 O O . GLY A 1 149 ? -21.875 14.593 30.383 1.00 48.59 149 GLY A O 1
ATOM 1153 N N . ALA A 1 150 ? -20.978 15.017 28.379 1.00 52.88 150 ALA A N 1
ATOM 1154 C CA . ALA A 1 150 ? -19.882 15.862 28.874 1.00 52.88 150 ALA A CA 1
ATOM 1155 C C . ALA A 1 150 ? -20.227 17.363 29.002 1.00 52.88 150 ALA A C 1
ATOM 1157 O O . ALA A 1 150 ? -19.341 18.181 29.230 1.00 52.88 150 ALA A O 1
ATOM 1158 N N . SER A 1 151 ? -21.498 17.749 28.826 1.00 51.03 151 SER A N 1
ATOM 1159 C CA . SER A 1 151 ? -21.942 19.158 28.865 1.00 51.03 151 SER A CA 1
ATOM 1160 C C . SER A 1 151 ? -22.954 19.455 29.981 1.00 51.03 151 SER A C 1
ATOM 1162 O O . SER A 1 151 ? -23.688 20.441 29.930 1.00 51.03 151 SER A O 1
ATOM 1164 N N . ARG A 1 152 ? -23.016 18.593 30.998 1.00 50.75 152 ARG A N 1
ATOM 1165 C CA . ARG A 1 152 ? -23.796 18.817 32.217 1.00 50.75 152 ARG A CA 1
ATOM 1166 C C . ARG A 1 152 ? -22.990 18.359 33.422 1.00 50.75 152 ARG A C 1
ATOM 1168 O O . ARG A 1 152 ? -23.214 17.252 33.880 1.00 50.75 152 ARG A O 1
ATOM 1175 N N . ASP A 1 153 ? -22.074 19.208 33.869 1.00 45.06 153 ASP A N 1
ATOM 1176 C CA . ASP A 1 153 ? -21.615 19.322 35.259 1.00 45.06 153 ASP A CA 1
ATOM 1177 C C . ASP A 1 153 ? -21.064 20.739 35.482 1.00 45.06 153 ASP A C 1
ATOM 1179 O O . ASP A 1 153 ? -20.357 21.246 34.576 1.00 45.06 153 ASP A O 1
#